Protein AF-A0A1E5JU99-F1 (afdb_monomer)

Organism: NCBI:txid45071

Radius of gyration: 17.59 Å; Cα contacts (8 Å, |Δi|>4): 94; chains: 1; bounding box: 35×18×54 Å

Mean predicted aligned error: 4.98 Å

Structure (mmCIF, N/CA/C/O backbone):
data_AF-A0A1E5JU99-F1
#
_entry.id   AF-A0A1E5JU99-F1
#
loop_
_atom_site.group_PDB
_atom_site.id
_atom_site.type_symbol
_atom_site.label_atom_id
_atom_site.label_alt_id
_atom_site.label_comp_id
_atom_site.label_asym_id
_atom_site.label_entity_id
_atom_site.label_seq_id
_atom_site.pdbx_PDB_ins_code
_atom_site.Cartn_x
_atom_site.Cartn_y
_atom_site.Cartn_z
_atom_site.occupancy
_atom_site.B_iso_or_equiv
_atom_site.auth_seq_id
_atom_site.auth_comp_id
_atom_site.auth_asym_id
_atom_site.auth_atom_id
_atom_site.pdbx_PDB_model_num
ATOM 1 N N . MET A 1 1 ? -11.644 12.564 13.308 1.00 83.69 1 MET A N 1
ATOM 2 C CA . MET A 1 1 ? -12.192 11.191 13.369 1.00 83.69 1 MET A CA 1
ATOM 3 C C . MET A 1 1 ? -11.578 10.395 14.515 1.00 83.69 1 MET A C 1
ATOM 5 O O . MET A 1 1 ? -12.318 10.083 15.433 1.00 83.69 1 MET A O 1
ATOM 9 N N . TYR A 1 2 ? -10.257 10.178 14.542 1.00 91.88 2 TYR A N 1
ATOM 10 C CA . TYR A 1 2 ? -9.565 9.425 15.605 1.00 91.88 2 TYR A CA 1
ATOM 11 C C . TYR A 1 2 ? -9.895 9.851 17.048 1.00 91.88 2 TYR A C 1
ATOM 13 O O . TYR A 1 2 ? -10.126 8.991 17.887 1.00 91.88 2 TYR A O 1
ATOM 21 N N . VAL A 1 3 ? -10.004 11.160 17.318 1.00 92.94 3 VAL A N 1
ATOM 22 C CA . VAL A 1 3 ? -10.367 11.696 18.650 1.00 92.94 3 VAL A CA 1
ATOM 23 C C . VAL A 1 3 ? -11.768 11.263 19.107 1.00 92.94 3 VAL A C 1
ATOM 25 O O . VAL A 1 3 ? -11.999 11.082 20.294 1.00 92.94 3 VAL A O 1
ATOM 28 N N . ILE A 1 4 ? -12.708 11.104 18.171 1.00 93.81 4 ILE A N 1
ATOM 29 C CA . ILE A 1 4 ? -14.114 10.785 18.468 1.00 93.81 4 ILE A CA 1
ATOM 30 C C . ILE A 1 4 ? -14.342 9.273 18.395 1.00 93.81 4 ILE A C 1
ATOM 32 O O . ILE A 1 4 ? -15.023 8.692 19.233 1.00 93.81 4 ILE A O 1
ATOM 36 N N . SER A 1 5 ? -13.785 8.626 17.372 1.00 94.19 5 SER A N 1
ATOM 37 C CA . SER A 1 5 ? -13.874 7.187 17.172 1.00 94.19 5 SER A CA 1
ATOM 38 C C . SER A 1 5 ? -12.684 6.693 16.357 1.00 94.19 5 SER A C 1
ATOM 40 O O . SER A 1 5 ? -12.677 6.766 15.126 1.00 94.19 5 SER A O 1
ATOM 42 N N . SER A 1 6 ? -11.683 6.155 17.056 1.00 94.38 6 SER A N 1
ATOM 43 C CA . SER A 1 6 ? -10.546 5.477 16.423 1.00 94.38 6 SER A CA 1
A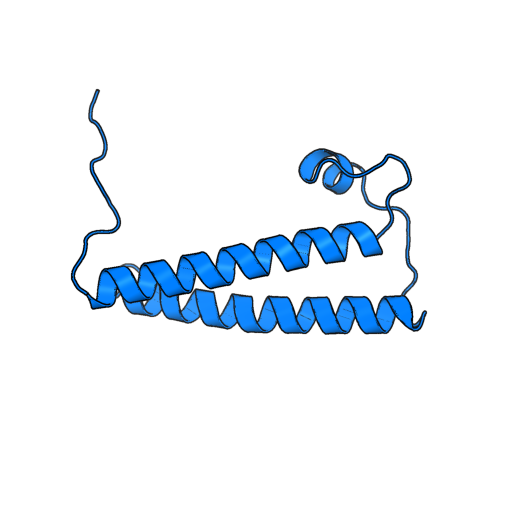TOM 44 C C . SER A 1 6 ? -10.998 4.268 15.596 1.00 94.38 6 SER A C 1
ATOM 46 O O . SER A 1 6 ? -10.509 4.049 14.494 1.00 94.38 6 SER A O 1
ATOM 48 N N . LYS A 1 7 ? -12.032 3.550 16.059 1.00 95.19 7 LYS A N 1
ATOM 49 C CA . LYS A 1 7 ? -12.610 2.399 15.349 1.00 95.19 7 LYS A CA 1
ATOM 50 C C . LYS A 1 7 ? -13.068 2.779 13.945 1.00 95.19 7 LYS A C 1
ATOM 52 O O . LYS A 1 7 ? -12.693 2.136 12.971 1.00 95.19 7 LYS A O 1
ATOM 57 N N . THR A 1 8 ? -13.889 3.826 13.849 1.00 96.94 8 THR A N 1
ATOM 58 C CA . THR A 1 8 ? -14.383 4.306 12.555 1.00 96.94 8 THR A CA 1
ATOM 59 C C . THR A 1 8 ? -13.239 4.831 11.701 1.00 96.94 8 THR A C 1
ATOM 61 O O . THR A 1 8 ? -13.255 4.622 10.495 1.00 96.94 8 THR A O 1
ATOM 64 N N . ALA A 1 9 ? -12.233 5.461 12.314 1.00 97.69 9 ALA A N 1
ATOM 65 C CA . ALA A 1 9 ? -11.078 5.958 11.586 1.00 97.69 9 ALA A CA 1
ATOM 66 C C . ALA A 1 9 ? -10.271 4.840 10.922 1.00 97.69 9 ALA A C 1
ATOM 68 O O . ALA A 1 9 ? -10.056 4.902 9.716 1.00 97.69 9 ALA A O 1
ATOM 69 N N . HIS A 1 10 ? -9.912 3.802 11.675 1.00 97.50 10 HIS A N 1
ATOM 70 C CA . HIS A 1 10 ? -9.220 2.637 11.131 1.00 97.50 10 HIS A CA 1
ATOM 71 C C . HIS A 1 10 ? -10.056 1.926 10.070 1.00 97.50 10 HIS A C 1
ATOM 73 O O . HIS A 1 10 ? -9.550 1.625 8.997 1.00 97.50 10 HIS A O 1
ATOM 79 N N . ARG A 1 11 ? -11.363 1.733 10.302 1.00 98.25 11 ARG A N 1
ATOM 80 C CA . ARG A 1 11 ? -12.216 1.084 9.299 1.00 98.25 11 ARG A CA 1
ATOM 81 C C . ARG A 1 11 ? -12.294 1.886 8.000 1.00 98.25 11 ARG A C 1
ATOM 83 O O . ARG A 1 11 ? -12.304 1.298 6.928 1.00 98.25 11 ARG A O 1
ATOM 90 N N . PHE A 1 12 ? -12.368 3.210 8.104 1.00 98.44 12 PHE A N 1
ATOM 91 C CA . PHE A 1 12 ? -12.376 4.090 6.944 1.00 98.44 12 PHE A CA 1
ATOM 92 C C . PHE A 1 12 ? -11.063 4.011 6.165 1.00 98.44 12 PHE A C 1
ATOM 94 O O . PHE A 1 12 ? -11.108 3.873 4.950 1.00 98.44 12 PHE A O 1
ATOM 101 N N . VAL A 1 13 ? -9.917 4.054 6.855 1.00 98.50 13 VAL A N 1
ATOM 102 C CA . VAL A 1 13 ? -8.608 3.898 6.205 1.00 98.50 13 VAL A CA 1
ATOM 103 C C . VAL A 1 13 ? -8.508 2.536 5.525 1.00 98.50 13 VAL A C 1
ATOM 105 O O . VAL A 1 13 ? -8.160 2.503 4.359 1.00 98.50 13 VAL A O 1
ATOM 108 N N . GLY A 1 14 ? -8.929 1.443 6.172 1.00 98.44 14 GLY A N 1
ATOM 109 C CA . GLY A 1 14 ? -8.940 0.115 5.542 1.00 98.44 14 GLY A CA 1
ATOM 110 C C . GLY A 1 14 ? -9.663 0.090 4.188 1.00 98.44 14 GLY A C 1
ATOM 111 O O . GLY A 1 14 ? -9.127 -0.437 3.222 1.00 98.44 14 GLY A O 1
ATOM 112 N N . TYR A 1 15 ? -10.814 0.765 4.076 1.00 98.69 15 TYR A N 1
ATOM 113 C CA . TYR A 1 15 ? -11.517 0.902 2.794 1.00 98.69 15 TYR A CA 1
ATOM 114 C C . TYR A 1 15 ? -10.803 1.804 1.776 1.00 98.69 15 TYR A C 1
ATOM 116 O O . TYR A 1 15 ? -10.943 1.581 0.577 1.00 98.69 15 TYR A O 1
ATOM 124 N N . LEU A 1 16 ? -10.045 2.815 2.212 1.00 98.75 16 LEU A N 1
ATOM 125 C CA . LEU A 1 16 ? -9.187 3.570 1.293 1.00 98.75 16 LEU A CA 1
ATOM 126 C C . LEU A 1 16 ? -8.082 2.679 0.728 1.00 98.75 16 LEU A C 1
ATOM 128 O O . LEU A 1 16 ? -7.825 2.738 -0.470 1.00 98.75 16 LEU A O 1
ATOM 132 N N . GLU A 1 17 ? -7.493 1.825 1.564 1.00 98.62 17 GLU A N 1
ATOM 133 C CA . GLU A 1 17 ? -6.446 0.909 1.117 1.00 98.62 17 GLU A CA 1
ATOM 134 C C . GLU A 1 17 ? -7.008 -0.220 0.235 1.00 98.62 17 GLU A C 1
ATOM 136 O O . GLU A 1 17 ? -6.358 -0.617 -0.728 1.00 98.62 17 GLU A O 1
ATOM 141 N N . GLU A 1 18 ? -8.247 -0.686 0.459 1.00 98.69 18 GLU A N 1
ATOM 142 C CA . GLU A 1 18 ? -8.954 -1.563 -0.497 1.00 98.69 18 GLU A CA 1
ATOM 143 C C . GLU A 1 18 ? -8.992 -0.942 -1.904 1.00 98.69 18 GLU A C 1
ATOM 145 O O . GLU A 1 18 ? -8.611 -1.585 -2.887 1.00 98.69 18 GLU A O 1
ATOM 150 N N . GLU A 1 19 ? -9.391 0.327 -2.002 1.00 98.75 19 GLU A N 1
ATOM 151 C CA . GLU A 1 19 ? -9.434 1.055 -3.274 1.00 98.75 19 GLU A CA 1
ATOM 152 C C . GLU A 1 19 ? -8.032 1.373 -3.821 1.00 98.75 19 GLU A C 1
ATOM 154 O O . GLU A 1 19 ? -7.838 1.411 -5.042 1.00 98.75 19 GLU A O 1
ATOM 159 N N . ALA A 1 20 ? -7.031 1.556 -2.956 1.00 98.69 20 ALA A N 1
ATOM 160 C CA . ALA A 1 20 ? -5.639 1.715 -3.367 1.00 98.69 20 ALA A CA 1
ATOM 161 C C . ALA A 1 20 ? -5.112 0.433 -4.032 1.00 98.69 20 ALA A C 1
ATOM 163 O O . ALA A 1 20 ? -4.551 0.497 -5.129 1.00 98.69 20 ALA A O 1
ATOM 164 N N . VAL A 1 21 ? -5.379 -0.743 -3.452 1.00 98.69 21 VAL A N 1
ATOM 165 C CA . VAL A 1 21 ? -5.012 -2.048 -4.036 1.00 98.69 21 VAL A CA 1
ATOM 166 C C . VAL A 1 21 ? -5.653 -2.246 -5.412 1.00 98.69 21 VAL A C 1
ATOM 168 O O . VAL A 1 21 ? -4.982 -2.679 -6.360 1.00 98.69 21 VAL A O 1
ATOM 171 N N . VAL A 1 22 ? -6.935 -1.895 -5.556 1.00 98.62 22 VAL A N 1
ATOM 172 C CA . VAL A 1 22 ? -7.639 -1.921 -6.851 1.00 98.62 22 VAL A CA 1
ATOM 173 C C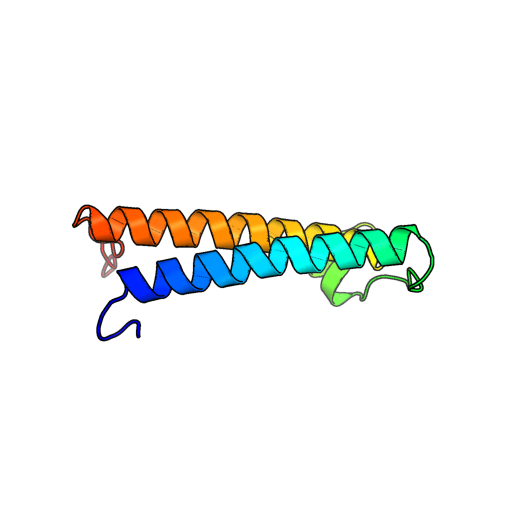 . VAL A 1 22 ? -6.982 -0.957 -7.841 1.00 98.62 22 VAL A C 1
ATOM 175 O O . VAL A 1 22 ? -6.685 -1.335 -8.975 1.00 98.62 22 VAL A O 1
ATOM 178 N N . SER A 1 23 ? -6.686 0.268 -7.409 1.00 98.56 23 SER A N 1
ATOM 179 C CA . SER A 1 23 ? -6.074 1.297 -8.254 1.00 98.56 23 SER A CA 1
ATOM 180 C C . SER A 1 23 ? -4.692 0.884 -8.768 1.00 98.56 23 SER A C 1
ATOM 182 O O . SER A 1 23 ? -4.427 0.996 -9.967 1.00 98.56 23 SER A O 1
ATOM 184 N N . TYR A 1 24 ? -3.823 0.344 -7.909 1.00 98.62 24 TYR A N 1
ATOM 185 C CA . TYR A 1 24 ? -2.509 -0.151 -8.331 1.00 98.62 24 TYR A CA 1
ATOM 186 C C . TYR A 1 24 ? -2.599 -1.407 -9.199 1.00 98.62 24 TYR A C 1
ATOM 188 O O . TYR A 1 24 ? -1.763 -1.598 -10.081 1.00 98.62 24 TYR A O 1
ATOM 196 N N . THR A 1 25 ? -3.632 -2.233 -9.018 1.00 98.56 25 THR A N 1
ATOM 197 C CA . THR A 1 25 ? -3.902 -3.357 -9.924 1.00 98.56 25 THR A CA 1
ATOM 198 C C . THR A 1 25 ? -4.250 -2.864 -11.325 1.00 98.56 25 THR A C 1
ATOM 200 O O . THR A 1 25 ? -3.623 -3.303 -12.285 1.00 98.56 25 THR A O 1
ATOM 203 N N . HIS A 1 26 ? -5.153 -1.889 -11.457 1.00 98.50 26 HIS A N 1
ATOM 204 C CA . HIS A 1 26 ? -5.449 -1.281 -12.759 1.00 98.50 26 HIS A CA 1
ATOM 205 C C . HIS A 1 26 ? -4.223 -0.592 -13.372 1.00 98.50 26 HIS A C 1
ATOM 207 O O . HIS A 1 26 ? -4.007 -0.685 -14.579 1.00 98.50 26 HIS A O 1
ATOM 213 N N . TYR A 1 27 ? -3.385 0.061 -12.560 1.00 98.31 27 TYR A N 1
ATOM 214 C CA . TYR A 1 27 ? -2.132 0.643 -13.045 1.00 98.31 27 TYR A CA 1
ATOM 215 C C . TYR A 1 27 ? -1.235 -0.452 -13.646 1.00 98.31 27 TYR A C 1
ATOM 217 O O . TYR A 1 27 ? -0.817 -0.348 -14.800 1.00 98.31 27 TYR A O 1
ATOM 225 N N . LEU A 1 28 ? -0.986 -1.538 -12.912 1.00 98.50 28 LEU A N 1
ATOM 226 C CA . LEU A 1 28 ? -0.195 -2.666 -13.409 1.00 98.50 28 LEU A CA 1
ATOM 227 C C . LEU A 1 28 ? -0.754 -3.237 -14.717 1.00 98.50 28 LEU A C 1
ATOM 229 O O . LEU A 1 28 ? 0.022 -3.518 -15.626 1.00 98.50 28 LEU A O 1
ATOM 233 N N . GLU A 1 29 ? -2.075 -3.352 -14.851 1.00 98.44 29 GLU A N 1
ATOM 234 C CA . GLU A 1 29 ? -2.710 -3.817 -16.088 1.00 98.44 29 GLU A CA 1
ATOM 235 C C . GLU A 1 29 ? -2.461 -2.882 -17.277 1.00 98.44 29 GLU A C 1
ATOM 237 O O . GLU A 1 29 ? -2.150 -3.351 -18.370 1.00 98.44 29 GLU A O 1
ATOM 242 N N . GLU A 1 30 ? -2.587 -1.567 -17.095 1.00 98.31 30 GLU A N 1
ATOM 243 C CA . GLU A 1 30 ? -2.322 -0.593 -18.161 1.00 98.31 30 GLU A CA 1
ATOM 244 C C . GLU A 1 30 ? -0.833 -0.541 -18.536 1.00 98.31 30 GLU A C 1
ATOM 246 O O . GLU A 1 30 ? -0.490 -0.403 -19.715 1.00 98.31 30 GLU A O 1
ATOM 251 N N . LEU A 1 31 ? 0.059 -0.722 -17.559 1.00 97.94 31 LEU A N 1
ATOM 252 C CA . LEU A 1 31 ? 1.494 -0.866 -17.798 1.00 97.94 31 LEU A CA 1
ATOM 253 C C . LEU A 1 31 ? 1.797 -2.150 -18.583 1.00 97.94 31 LEU A C 1
ATOM 255 O O . LEU A 1 31 ? 2.524 -2.101 -19.575 1.00 97.94 31 LEU A O 1
ATOM 259 N N . ASP A 1 32 ? 1.201 -3.281 -18.200 1.00 96.44 32 ASP A N 1
ATOM 260 C CA . ASP A 1 32 ? 1.402 -4.576 -18.863 1.00 96.44 32 ASP A CA 1
ATOM 261 C C . ASP A 1 32 ? 0.801 -4.600 -20.286 1.00 96.44 32 ASP A C 1
ATOM 263 O O . ASP A 1 32 ? 1.321 -5.285 -21.169 1.00 96.44 32 ASP A O 1
ATOM 267 N N . LYS A 1 33 ? -0.239 -3.795 -20.557 1.00 97.94 33 LYS A N 1
ATOM 268 C CA . LYS A 1 33 ? -0.770 -3.538 -21.914 1.00 97.94 33 LYS A CA 1
ATOM 269 C C . LYS A 1 33 ? 0.126 -2.619 -22.756 1.00 97.94 33 LYS A C 1
ATOM 271 O O . LYS A 1 33 ? -0.115 -2.474 -23.954 1.00 97.94 33 LYS A O 1
ATOM 276 N N . GLY A 1 34 ? 1.130 -1.983 -22.152 1.00 96.88 34 GLY A N 1
ATOM 277 C CA . GLY A 1 34 ? 2.008 -1.013 -22.805 1.00 96.88 34 GLY A CA 1
ATOM 278 C C . GLY A 1 34 ? 1.377 0.366 -23.014 1.00 96.88 34 GLY A C 1
ATOM 279 O O . GLY A 1 34 ? 1.911 1.161 -23.786 1.00 96.88 34 GLY A O 1
ATOM 280 N N . ALA A 1 35 ? 0.255 0.666 -22.349 1.00 97.50 35 ALA A N 1
ATOM 281 C CA . ALA A 1 35 ? -0.344 2.002 -22.366 1.00 97.50 35 ALA A CA 1
ATOM 282 C C . ALA A 1 35 ? 0.486 3.011 -21.551 1.00 97.50 35 ALA A C 1
ATOM 284 O O . ALA A 1 35 ? 0.418 4.216 -21.797 1.00 97.50 35 ALA A O 1
ATOM 285 N N . ILE A 1 36 ? 1.289 2.516 -20.604 1.00 96.94 36 ILE A N 1
ATOM 286 C CA . ILE A 1 36 ? 2.204 3.302 -19.775 1.00 96.94 36 ILE A CA 1
ATOM 287 C C . ILE A 1 36 ? 3.626 2.773 -19.964 1.00 96.94 36 ILE A C 1
ATOM 289 O O . ILE A 1 36 ? 3.854 1.564 -19.940 1.00 96.94 36 ILE A O 1
ATOM 293 N N . ASP A 1 37 ? 4.590 3.679 -20.145 1.00 97.00 37 ASP A N 1
ATOM 294 C CA . ASP A 1 37 ? 5.997 3.301 -20.279 1.00 97.00 37 ASP A CA 1
ATOM 295 C C . ASP A 1 37 ? 6.546 2.754 -18.956 1.00 97.00 37 ASP A C 1
ATOM 297 O O . ASP A 1 37 ? 6.497 3.409 -17.912 1.00 97.00 37 ASP A O 1
ATOM 301 N N . ASN A 1 38 ? 7.112 1.551 -19.008 1.00 97.62 38 ASN A N 1
ATOM 302 C CA . ASN A 1 38 ? 7.746 0.922 -17.861 1.00 97.62 38 ASN A CA 1
ATOM 303 C C . ASN A 1 38 ? 9.154 1.503 -17.673 1.00 97.62 38 ASN A C 1
ATOM 305 O O . ASN A 1 38 ? 10.140 0.851 -18.002 1.00 97.62 38 ASN A O 1
ATOM 309 N N . CYS A 1 39 ? 9.288 2.743 -17.211 1.00 97.56 39 CYS A N 1
ATOM 310 C CA . CYS A 1 39 ? 10.587 3.410 -17.077 1.00 97.56 39 CYS A CA 1
ATOM 311 C C . CYS A 1 39 ? 11.454 2.811 -15.940 1.00 97.56 39 CYS A C 1
ATOM 313 O O . CYS A 1 39 ? 10.947 2.064 -15.102 1.00 97.56 39 CYS A O 1
ATOM 315 N N . PRO A 1 40 ? 12.776 3.078 -15.895 1.00 98.38 40 PRO A N 1
ATOM 316 C CA . PRO A 1 40 ? 13.625 2.638 -14.786 1.00 98.38 40 PRO A CA 1
ATOM 317 C C . PRO A 1 40 ? 13.128 3.166 -13.434 1.00 98.38 40 PRO A C 1
ATOM 319 O O . PRO A 1 40 ? 12.761 4.337 -13.324 1.00 98.38 40 PRO A O 1
ATOM 322 N N . ALA A 1 41 ? 13.160 2.327 -12.395 1.00 98.25 41 ALA A N 1
ATOM 323 C CA . ALA A 1 41 ? 12.720 2.729 -11.065 1.00 98.25 41 ALA A CA 1
ATOM 324 C C . ALA A 1 41 ? 13.629 3.838 -10.491 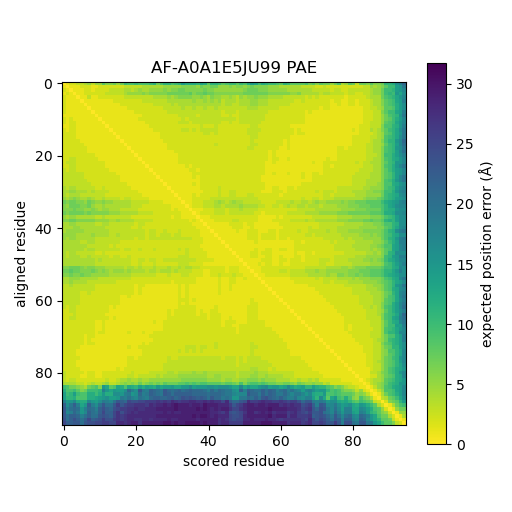1.00 98.25 41 ALA A C 1
ATOM 326 O O . ALA A 1 41 ? 14.852 3.786 -10.683 1.00 98.25 41 ALA A O 1
ATOM 327 N N . PRO A 1 42 ? 13.075 4.820 -9.755 1.00 97.81 42 PRO A N 1
ATOM 328 C CA . PRO A 1 42 ? 13.870 5.803 -9.030 1.00 97.81 42 PRO A CA 1
ATOM 329 C C . PRO A 1 42 ? 14.800 5.138 -8.014 1.00 97.81 42 PRO A C 1
ATOM 331 O O . PRO A 1 42 ? 14.426 4.159 -7.371 1.00 97.81 42 PRO A O 1
ATOM 334 N N . GLN A 1 43 ? 15.9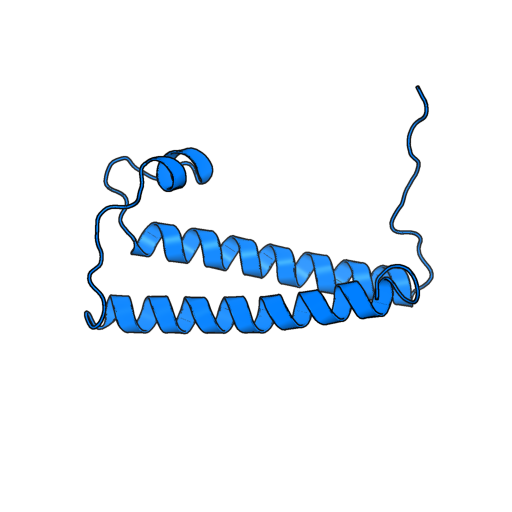87 5.710 -7.806 1.00 97.94 43 GLN A N 1
ATOM 335 C CA . GLN A 1 43 ? 16.971 5.150 -6.874 1.00 97.94 43 GLN A CA 1
ATOM 336 C C . GLN A 1 43 ? 16.421 5.022 -5.443 1.00 97.94 43 GLN A C 1
ATOM 338 O O . GLN A 1 43 ? 16.591 3.984 -4.815 1.00 97.94 43 GLN A O 1
ATOM 343 N N . VAL A 1 44 ? 15.669 6.027 -4.978 1.00 98.12 44 VAL A N 1
ATOM 344 C CA . VAL A 1 44 ? 15.020 6.007 -3.656 1.00 98.12 44 VAL A CA 1
ATOM 345 C C . VAL A 1 44 ? 14.065 4.822 -3.484 1.00 98.12 44 VAL A C 1
ATOM 347 O O . VAL A 1 44 ? 14.016 4.230 -2.414 1.00 98.12 44 VAL A O 1
ATOM 350 N N . ALA A 1 45 ? 13.343 4.436 -4.540 1.00 98.12 45 ALA A N 1
ATOM 351 C CA . ALA A 1 45 ? 12.433 3.296 -4.505 1.00 98.12 45 ALA A CA 1
ATOM 352 C C . ALA A 1 45 ? 13.212 1.977 -4.412 1.00 98.12 45 ALA A C 1
ATOM 354 O O . ALA A 1 45 ? 12.879 1.112 -3.606 1.00 98.12 45 ALA A O 1
ATOM 355 N N . LYS A 1 46 ? 14.287 1.842 -5.199 1.00 98.44 46 LYS A N 1
ATOM 356 C CA . LYS A 1 46 ? 15.145 0.651 -5.154 1.00 98.44 46 LYS A CA 1
ATOM 357 C C . LYS A 1 46 ? 15.765 0.457 -3.778 1.00 98.44 46 LYS A C 1
ATOM 359 O O . LYS A 1 46 ? 15.764 -0.653 -3.269 1.00 98.44 46 LYS A O 1
ATOM 364 N N . GLU A 1 47 ? 16.250 1.532 -3.170 1.00 98.38 47 GLU A N 1
ATOM 365 C CA . GLU A 1 47 ? 16.846 1.488 -1.834 1.00 98.38 47 GLU A CA 1
ATOM 366 C C . GLU A 1 47 ? 15.810 1.182 -0.748 1.00 98.38 47 GLU A C 1
ATOM 368 O O . GLU A 1 47 ? 16.084 0.373 0.133 1.00 98.38 47 GLU A O 1
ATOM 373 N N . TYR A 1 48 ? 14.622 1.788 -0.822 1.00 98.31 48 TYR A N 1
ATOM 374 C CA . TYR A 1 48 ? 13.575 1.608 0.185 1.00 98.31 48 TYR A CA 1
ATOM 375 C C . TYR A 1 48 ? 13.004 0.184 0.196 1.00 98.31 48 TYR A C 1
ATOM 377 O O . TYR A 1 48 ? 12.941 -0.440 1.253 1.00 98.31 48 TYR A O 1
ATOM 385 N N . TRP A 1 49 ? 12.645 -0.352 -0.975 1.00 98.31 49 TRP A N 1
ATOM 386 C CA . TRP A 1 49 ? 12.076 -1.701 -1.103 1.00 98.31 49 TRP A CA 1
ATOM 387 C C . TRP A 1 49 ? 13.125 -2.796 -1.355 1.00 98.31 49 TRP A C 1
ATOM 389 O O . TRP A 1 49 ? 12.766 -3.959 -1.520 1.00 98.31 49 TRP A O 1
ATOM 399 N N . GLY A 1 50 ? 14.417 -2.455 -1.409 1.00 97.94 50 GLY A N 1
ATOM 400 C CA . GLY A 1 50 ? 15.491 -3.416 -1.686 1.00 97.94 50 GLY A CA 1
ATOM 401 C C . GLY A 1 50 ? 15.394 -4.061 -3.074 1.00 97.94 50 GLY A C 1
ATOM 402 O O . GLY A 1 50 ? 15.644 -5.256 -3.217 1.00 97.94 50 GLY A O 1
ATOM 403 N N . LEU A 1 51 ? 14.993 -3.292 -4.089 1.00 98.06 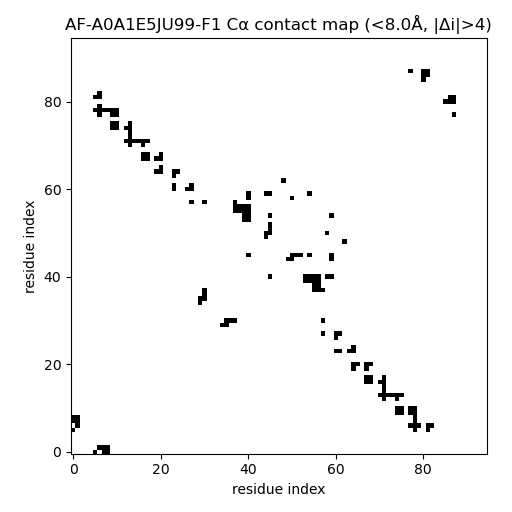51 LEU A N 1
ATOM 404 C CA . LEU A 1 51 ? 14.823 -3.787 -5.456 1.00 98.06 51 LEU A CA 1
ATOM 405 C C . LEU A 1 51 ? 16.169 -3.930 -6.180 1.00 98.06 51 LEU A C 1
ATOM 407 O O . LEU A 1 51 ? 17.129 -3.210 -5.906 1.00 98.06 51 LEU A O 1
ATOM 411 N N . GLU A 1 52 ? 16.199 -4.814 -7.177 1.00 97.75 52 GLU A N 1
ATOM 412 C CA . GLU A 1 52 ? 17.352 -5.024 -8.058 1.00 97.75 52 GLU A CA 1
ATOM 413 C C . GLU A 1 52 ? 17.806 -3.732 -8.767 1.00 97.75 52 GLU A C 1
ATOM 415 O O . GLU A 1 52 ? 17.006 -2.844 -9.081 1.00 97.75 52 GLU A O 1
ATOM 420 N N . GLU A 1 53 ? 19.093 -3.647 -9.121 1.00 96.56 53 GLU A N 1
ATOM 421 C CA . GLU A 1 53 ? 19.683 -2.455 -9.758 1.00 96.56 53 GLU A CA 1
ATOM 422 C C . GLU A 1 53 ? 18.967 -2.065 -11.066 1.00 96.56 53 GLU A C 1
ATOM 424 O O . GLU A 1 53 ? 18.832 -0.882 -11.396 1.00 96.56 53 GLU A O 1
ATOM 429 N N . HIS A 1 54 ? 18.449 -3.054 -11.794 1.00 96.94 54 HIS A N 1
ATOM 430 C CA . HIS A 1 54 ? 17.731 -2.869 -13.056 1.00 96.94 54 HIS A CA 1
ATOM 431 C C . HIS A 1 54 ? 16.202 -2.863 -12.912 1.00 96.94 54 HIS A C 1
ATOM 433 O O . HIS A 1 54 ? 15.506 -2.915 -13.928 1.00 96.94 54 HIS A O 1
ATOM 439 N N . ALA A 1 55 ? 15.675 -2.773 -11.684 1.00 98.25 55 ALA A N 1
ATOM 440 C CA . ALA A 1 55 ? 14.241 -2.673 -11.437 1.00 98.25 55 ALA A CA 1
ATOM 441 C C . ALA A 1 55 ? 13.619 -1.475 -12.170 1.00 98.25 55 ALA A C 1
ATOM 443 O O . ALA A 1 55 ? 14.236 -0.408 -1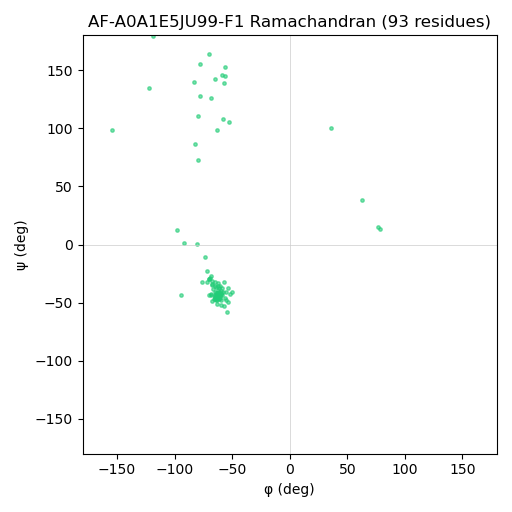2.330 1.00 98.25 55 ALA A O 1
ATOM 444 N N . ARG A 1 56 ? 12.381 -1.662 -12.617 1.00 98.50 56 ARG A N 1
ATOM 445 C CA . ARG A 1 56 ? 11.593 -0.708 -13.394 1.00 98.50 56 ARG A CA 1
ATOM 446 C C . ARG A 1 56 ? 10.330 -0.330 -12.618 1.00 98.50 56 ARG A C 1
ATOM 448 O O . ARG A 1 56 ? 10.101 -0.769 -11.491 1.00 98.50 56 ARG A O 1
ATOM 455 N N . LEU A 1 57 ? 9.525 0.548 -13.206 1.00 98.50 57 LEU A N 1
ATOM 456 C CA . LEU A 1 57 ? 8.285 1.042 -12.616 1.00 98.50 57 LEU A CA 1
ATOM 457 C C . LEU A 1 57 ? 7.358 -0.104 -12.191 1.00 98.50 57 LEU A C 1
ATOM 459 O O . LEU A 1 57 ? 6.738 -0.027 -11.135 1.00 98.50 57 LEU A O 1
ATOM 463 N N . ARG A 1 58 ? 7.305 -1.186 -12.971 1.00 98.25 58 ARG A N 1
ATOM 464 C CA . ARG A 1 58 ? 6.484 -2.359 -12.656 1.00 98.25 58 ARG A CA 1
ATOM 465 C C . ARG A 1 58 ? 6.803 -2.966 -11.286 1.00 98.25 58 ARG A C 1
ATOM 467 O O . ARG A 1 58 ? 5.880 -3.260 -10.533 1.00 98.25 58 ARG A O 1
ATOM 474 N N . GLU A 1 59 ? 8.081 -3.151 -10.957 1.00 98.50 59 GLU A N 1
ATOM 475 C CA . GLU A 1 59 ? 8.510 -3.693 -9.662 1.00 98.50 59 GLU A CA 1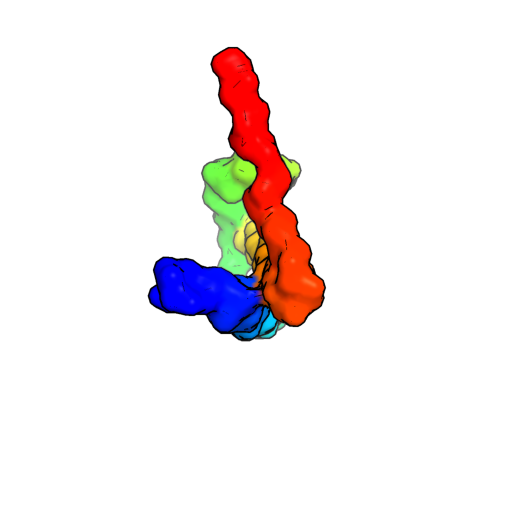
ATOM 476 C C . GLU A 1 59 ? 8.134 -2.756 -8.509 1.00 98.50 59 GLU A C 1
ATOM 478 O O . GLU A 1 59 ? 7.704 -3.222 -7.457 1.00 98.50 59 GLU A O 1
ATOM 483 N N . VAL A 1 60 ? 8.213 -1.441 -8.731 1.00 98.50 60 VAL A N 1
ATOM 484 C CA . VAL A 1 60 ? 7.776 -0.439 -7.748 1.00 98.50 60 VAL A CA 1
ATOM 485 C C . VAL A 1 60 ? 6.269 -0.526 -7.513 1.00 98.50 60 VAL A C 1
ATOM 487 O O . VAL A 1 60 ? 5.839 -0.560 -6.368 1.00 98.50 60 VAL A O 1
ATOM 490 N N . LEU A 1 61 ? 5.457 -0.607 -8.571 1.00 98.31 61 LEU A N 1
ATOM 491 C CA . LEU A 1 61 ? 3.998 -0.709 -8.436 1.00 98.31 61 LEU A CA 1
ATOM 492 C C . LEU A 1 61 ? 3.568 -1.987 -7.708 1.00 98.31 61 LEU A C 1
ATOM 494 O O . LEU A 1 61 ? 2.611 -1.958 -6.939 1.00 98.31 61 LEU A O 1
ATOM 498 N N . LEU A 1 62 ? 4.275 -3.099 -7.928 1.00 98.56 62 LEU A N 1
ATOM 499 C CA . LEU A 1 62 ? 4.038 -4.335 -7.183 1.00 98.56 62 LEU A CA 1
ATOM 500 C C . LEU A 1 62 ? 4.364 -4.179 -5.696 1.00 98.56 62 LEU A C 1
ATOM 502 O O . LEU A 1 62 ? 3.571 -4.623 -4.869 1.00 98.56 62 LEU A O 1
ATOM 506 N N . ALA A 1 63 ? 5.498 -3.552 -5.371 1.00 98.50 63 ALA A N 1
ATOM 507 C CA . ALA A 1 63 ? 5.900 -3.310 -3.990 1.00 98.50 63 ALA A CA 1
ATOM 508 C C . ALA A 1 63 ? 4.899 -2.395 -3.270 1.00 98.50 63 ALA A C 1
ATOM 510 O O . ALA A 1 63 ? 4.392 -2.755 -2.215 1.00 98.50 63 ALA A O 1
ATOM 511 N N . VAL A 1 64 ? 4.519 -1.278 -3.896 1.00 98.50 64 VAL A N 1
ATOM 512 C CA . VAL A 1 64 ? 3.529 -0.354 -3.330 1.00 98.50 64 VAL A CA 1
ATOM 513 C C . VAL A 1 64 ? 2.183 -1.045 -3.125 1.00 98.50 64 VAL A C 1
ATOM 515 O O . VAL A 1 64 ? 1.602 -0.931 -2.055 1.00 98.50 64 VAL A O 1
ATOM 518 N N . ARG A 1 65 ? 1.688 -1.813 -4.107 1.00 98.69 65 ARG A N 1
ATOM 519 C CA . ARG A 1 65 ? 0.419 -2.536 -3.940 1.00 98.69 65 ARG A CA 1
ATOM 520 C C . ARG A 1 65 ? 0.465 -3.509 -2.761 1.00 98.69 65 ARG A C 1
ATOM 522 O O . ARG A 1 65 ? -0.529 -3.628 -2.054 1.00 98.69 65 ARG A O 1
ATOM 529 N N . HIS A 1 66 ? 1.587 -4.201 -2.570 1.00 98.62 66 HIS A N 1
ATOM 530 C CA . HIS A 1 66 ? 1.767 -5.103 -1.436 1.00 98.62 66 HIS A CA 1
ATOM 531 C C . HIS A 1 66 ? 1.717 -4.349 -0.099 1.00 98.62 66 HIS A C 1
ATOM 533 O O . HIS A 1 66 ? 1.060 -4.813 0.830 1.00 98.62 66 HIS A O 1
ATOM 539 N N . ASP A 1 67 ? 2.338 -3.170 -0.014 1.00 98.62 67 ASP A N 1
ATOM 540 C CA . ASP A 1 67 ? 2.240 -2.320 1.178 1.00 98.62 67 ASP A CA 1
ATOM 541 C C . ASP A 1 67 ? 0.778 -1.928 1.456 1.00 98.62 67 ASP A C 1
ATOM 543 O O . ASP A 1 67 ? 0.319 -2.038 2.591 1.00 98.62 67 ASP A O 1
ATOM 547 N N . GLU A 1 68 ? -0.001 -1.569 0.427 1.00 98.56 68 GLU A N 1
ATOM 548 C CA . GLU A 1 68 ? -1.422 -1.234 0.621 1.00 98.56 68 GLU A CA 1
ATOM 549 C C . GLU A 1 68 ? -2.279 -2.445 1.028 1.00 98.56 68 GLU A C 1
ATOM 551 O O . GLU A 1 68 ? -3.236 -2.296 1.790 1.00 98.56 68 GLU A O 1
ATOM 556 N N . GLU A 1 69 ? -1.942 -3.659 0.580 1.00 98.62 69 GLU A N 1
ATOM 557 C CA . GLU A 1 69 ? -2.582 -4.892 1.064 1.00 98.62 69 GLU A CA 1
ATOM 558 C C . GLU A 1 69 ? -2.324 -5.095 2.567 1.00 98.62 69 GLU A C 1
ATOM 560 O O . GLU A 1 69 ? -3.255 -5.410 3.315 1.00 98.62 69 GLU A O 1
ATOM 565 N N . GLU A 1 70 ? -1.093 -4.853 3.027 1.00 98.31 70 GLU A N 1
ATOM 566 C CA . GLU A 1 70 ? -0.742 -4.915 4.449 1.00 98.31 70 GLU A CA 1
ATOM 567 C C . GLU A 1 70 ? -1.452 -3.813 5.249 1.00 98.31 70 GLU A C 1
ATOM 569 O O . GLU A 1 70 ? -2.076 -4.089 6.280 1.00 98.31 70 GLU A O 1
ATOM 574 N N . HIS A 1 71 ? -1.430 -2.569 4.761 1.00 98.38 71 HIS A N 1
ATOM 575 C CA . HIS A 1 71 ? -2.107 -1.442 5.402 1.00 98.38 71 HIS A CA 1
ATOM 576 C C . HIS A 1 71 ? -3.614 -1.672 5.525 1.00 98.38 71 HIS A C 1
ATOM 578 O O . HIS A 1 71 ? -4.190 -1.385 6.585 1.00 98.38 71 HIS A O 1
ATOM 584 N N . ARG A 1 72 ? -4.250 -2.213 4.479 1.00 98.50 72 ARG A N 1
ATOM 585 C CA . ARG A 1 72 ? -5.658 -2.621 4.485 1.00 98.50 72 ARG A CA 1
ATOM 586 C C . ARG A 1 72 ? -5.915 -3.586 5.633 1.00 98.50 72 ARG A C 1
ATOM 588 O O . ARG A 1 72 ? -6.751 -3.313 6.502 1.00 98.50 72 ARG A O 1
ATOM 595 N N . ASP A 1 73 ? -5.193 -4.702 5.647 1.00 98.38 73 ASP A N 1
ATOM 596 C CA . ASP A 1 73 ? -5.436 -5.794 6.586 1.00 98.38 73 ASP A CA 1
ATOM 597 C C . ASP A 1 73 ? -5.204 -5.340 8.032 1.00 98.38 73 ASP A C 1
ATOM 599 O O . ASP A 1 73 ? -6.052 -5.580 8.899 1.00 98.38 73 ASP A O 1
ATOM 603 N N . VAL A 1 74 ? -4.124 -4.594 8.286 1.00 97.94 74 VAL A N 1
ATOM 604 C CA . VAL A 1 74 ? -3.834 -4.012 9.603 1.00 97.94 74 VAL A CA 1
ATOM 605 C C . VAL A 1 74 ? -4.954 -3.066 10.037 1.00 97.94 74 VAL A C 1
ATOM 607 O O . VAL A 1 74 ? -5.462 -3.187 11.152 1.00 97.94 74 VAL A O 1
ATOM 610 N N . ASN A 1 75 ? -5.409 -2.149 9.182 1.00 98.25 75 ASN A N 1
ATOM 611 C CA . ASN A 1 75 ? -6.455 -1.198 9.566 1.00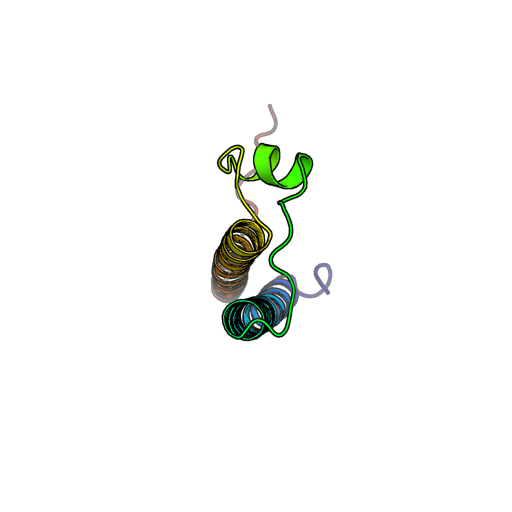 98.25 75 ASN A CA 1
ATOM 612 C C . ASN A 1 75 ? -7.810 -1.873 9.829 1.00 98.25 75 ASN A C 1
ATOM 614 O O . ASN A 1 75 ? -8.500 -1.506 10.788 1.00 98.25 75 ASN A O 1
ATOM 618 N N . HIS A 1 76 ? -8.188 -2.893 9.054 1.00 98.25 76 HIS A N 1
ATOM 619 C CA . HIS A 1 76 ? -9.393 -3.670 9.358 1.00 98.25 76 HIS A CA 1
ATOM 620 C C . HIS A 1 76 ? -9.265 -4.428 10.681 1.00 98.25 76 HIS A C 1
ATOM 622 O O . HIS A 1 76 ? -10.184 -4.359 11.502 1.00 98.25 76 HIS A O 1
ATOM 628 N N . GLN A 1 77 ? -8.121 -5.065 10.942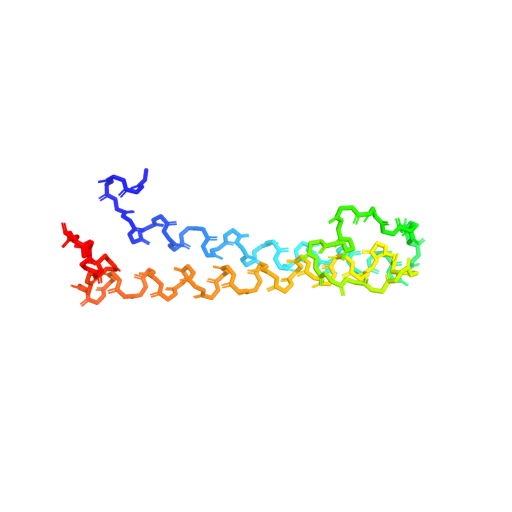 1.00 97.25 77 GLN A N 1
ATOM 629 C CA . GLN A 1 77 ? -7.864 -5.760 12.206 1.00 97.25 77 GLN A CA 1
ATOM 630 C C . GLN A 1 77 ? -7.898 -4.810 13.411 1.00 97.25 77 GLN A C 1
ATOM 632 O O . GLN A 1 77 ? -8.482 -5.143 14.447 1.00 97.25 77 GLN A O 1
ATOM 637 N N . LEU A 1 78 ? -7.331 -3.606 13.289 1.00 96.00 78 LEU A N 1
ATOM 638 C CA . LEU A 1 78 ? -7.380 -2.586 14.340 1.00 96.00 78 LEU A CA 1
ATOM 639 C C . LEU A 1 78 ? -8.814 -2.111 14.601 1.00 96.00 78 LEU A C 1
ATOM 641 O O . LEU A 1 78 ? -9.224 -1.964 15.757 1.00 96.00 78 LEU A O 1
ATOM 645 N N . ALA A 1 79 ? -9.608 -1.915 13.547 1.00 96.31 79 ALA A N 1
ATOM 646 C CA . ALA A 1 79 ? -11.021 -1.589 13.694 1.00 96.31 79 ALA A CA 1
ATOM 647 C C . ALA A 1 79 ? -11.800 -2.708 14.409 1.00 96.31 79 ALA A C 1
ATOM 649 O O . ALA A 1 79 ? -12.619 -2.413 15.283 1.00 96.31 79 ALA A O 1
ATOM 650 N N . ASP A 1 80 ? -11.532 -3.973 14.086 1.00 96.38 80 ASP A N 1
ATOM 651 C CA . ASP A 1 80 ? -12.190 -5.128 14.708 1.00 96.38 80 ASP A CA 1
ATOM 652 C C . ASP A 1 80 ? -11.792 -5.293 16.176 1.00 96.38 80 ASP A C 1
ATOM 654 O O . ASP A 1 80 ? -12.657 -5.462 17.038 1.00 96.38 80 ASP A O 1
ATOM 658 N N . THR A 1 81 ? -10.504 -5.137 16.479 1.00 94.62 81 THR A N 1
ATOM 659 C CA . THR A 1 81 ? -9.956 -5.132 17.845 1.00 94.62 81 THR A CA 1
ATOM 660 C C . THR A 1 81 ? -10.664 -4.083 18.712 1.00 94.62 81 THR A C 1
ATOM 662 O O . THR A 1 81 ? -11.168 -4.384 19.798 1.00 94.62 81 THR A O 1
ATOM 665 N N . LEU A 1 82 ? -10.809 -2.852 18.205 1.00 93.50 82 LEU A N 1
ATOM 666 C CA . LEU A 1 82 ? -11.538 -1.791 18.910 1.00 93.50 82 LEU A CA 1
ATOM 667 C C . LEU A 1 82 ? -13.037 -2.073 19.026 1.00 93.50 82 LEU A C 1
ATOM 669 O O . LEU A 1 82 ? -13.654 -1.687 20.020 1.00 93.50 82 LEU A O 1
ATOM 673 N N . ALA A 1 83 ? -13.647 -2.718 18.028 1.00 92.50 83 ALA A N 1
ATOM 674 C CA . ALA A 1 83 ? -15.056 -3.106 18.079 1.00 92.50 83 ALA A CA 1
ATOM 675 C C . ALA A 1 83 ? -15.326 -4.144 19.179 1.00 92.50 83 ALA A C 1
ATOM 677 O O . ALA A 1 83 ? -16.391 -4.113 19.794 1.00 92.50 83 ALA A O 1
ATOM 678 N N . GLN A 1 84 ? -14.349 -5.008 19.456 1.00 92.88 84 GLN A N 1
ATOM 679 C CA . GLN A 1 84 ? -14.382 -6.002 20.531 1.00 92.88 84 GLN A CA 1
ATOM 680 C C . GLN A 1 84 ? -14.040 -5.410 21.913 1.00 92.88 84 GLN A C 1
ATOM 682 O O . GLN A 1 84 ? -14.046 -6.131 22.909 1.00 92.88 84 GLN A O 1
ATOM 687 N N . GLY A 1 85 ? -13.767 -4.102 22.001 1.00 83.75 85 GLY A N 1
ATOM 688 C CA . GLY A 1 85 ? -13.456 -3.411 23.255 1.00 83.75 85 GLY A CA 1
ATOM 689 C C . GLY A 1 85 ? -12.022 -3.617 23.749 1.00 83.75 85 GLY A C 1
ATOM 690 O O . GLY A 1 85 ? -11.726 -3.298 24.901 1.00 83.75 85 GLY A O 1
ATOM 691 N N . GLN A 1 86 ? -11.130 -4.138 22.904 1.00 79.00 86 GLN A N 1
ATOM 692 C CA . GLN A 1 86 ? -9.717 -4.311 23.230 1.00 79.00 86 GLN A CA 1
ATOM 693 C C . GLN A 1 86 ? -8.946 -3.004 22.993 1.00 79.00 86 GLN A C 1
ATOM 695 O O . GLN A 1 86 ? -9.182 -2.281 22.023 1.00 79.00 86 GLN A O 1
ATOM 700 N N . ALA A 1 87 ? -8.013 -2.685 23.891 1.00 73.56 87 ALA A N 1
ATOM 701 C CA . ALA A 1 87 ? -7.140 -1.527 23.738 1.00 73.56 87 ALA A CA 1
ATOM 702 C C . ALA A 1 87 ? -6.025 -1.831 22.725 1.00 73.56 87 ALA A C 1
ATOM 704 O O . ALA A 1 87 ? -5.304 -2.810 22.886 1.00 73.56 87 ALA A O 1
ATOM 705 N N . ILE A 1 88 ? -5.846 -0.970 21.717 1.00 69.94 88 ILE A N 1
ATOM 706 C CA . ILE A 1 88 ? -4.725 -1.087 20.763 1.00 69.94 88 ILE A CA 1
ATOM 707 C C . ILE A 1 88 ? -3.410 -0.601 21.400 1.00 69.94 88 ILE A C 1
ATOM 709 O O . ILE A 1 88 ? -2.336 -1.126 21.119 1.00 69.94 88 ILE A O 1
ATOM 713 N N . LEU A 1 89 ? -3.477 0.382 22.304 1.00 63.38 89 LEU A N 1
ATOM 714 C CA . LEU A 1 89 ? -2.307 0.887 23.024 1.00 63.38 89 LEU A CA 1
ATOM 715 C C . LEU A 1 89 ? -1.992 -0.022 24.215 1.00 63.38 89 LEU A C 1
ATOM 717 O O . LEU A 1 89 ? -2.428 0.221 25.340 1.00 63.38 89 LEU A O 1
ATOM 721 N N . THR A 1 90 ? -1.218 -1.073 23.965 1.00 51.00 90 THR A N 1
ATOM 722 C CA . THR A 1 90 ? -0.592 -1.842 25.042 1.00 51.00 90 THR A CA 1
ATOM 723 C C . THR A 1 90 ? 0.641 -1.077 25.514 1.00 51.00 90 THR A C 1
ATOM 725 O O . THR A 1 90 ? 1.600 -0.949 24.766 1.00 51.00 90 THR A O 1
ATOM 728 N N . ALA A 1 91 ? 0.567 -0.541 26.736 1.00 46.50 91 ALA A N 1
ATOM 729 C CA . ALA A 1 91 ? 1.663 -0.023 27.557 1.00 46.50 91 ALA A CA 1
ATOM 730 C C . ALA A 1 91 ? 2.802 0.698 26.806 1.00 46.50 91 ALA A C 1
ATOM 732 O O . ALA A 1 91 ? 3.772 0.078 26.370 1.00 46.50 91 ALA A O 1
ATOM 733 N N . LEU A 1 92 ? 2.771 2.037 26.812 1.00 50.31 92 LEU A N 1
ATOM 734 C CA . LEU A 1 92 ? 4.025 2.788 26.870 1.00 50.31 92 LEU A CA 1
ATOM 735 C C . LEU A 1 92 ? 4.798 2.229 28.069 1.00 50.31 92 LEU A C 1
ATOM 737 O O . LEU A 1 92 ? 4.416 2.467 29.215 1.00 50.31 92 LEU A O 1
ATOM 741 N N . LYS A 1 93 ? 5.837 1.427 27.819 1.00 45.91 93 LYS A N 1
ATOM 742 C CA . LYS A 1 93 ? 6.841 1.169 28.843 1.00 45.91 93 LYS A CA 1
ATOM 743 C C . LYS A 1 93 ? 7.488 2.520 29.116 1.00 45.91 93 LYS A C 1
ATOM 745 O O . LYS A 1 93 ? 8.313 2.980 28.337 1.00 45.91 93 LYS A O 1
ATOM 750 N N . THR A 1 94 ? 7.042 3.185 30.174 1.00 44.72 94 THR A N 1
ATOM 751 C CA . THR A 1 94 ? 7.880 4.146 30.882 1.00 44.72 94 THR A CA 1
ATOM 752 C C . THR A 1 94 ? 9.108 3.376 31.344 1.00 44.72 94 THR A C 1
ATOM 754 O O . THR A 1 94 ? 8.980 2.486 32.188 1.00 44.72 94 THR A O 1
ATOM 757 N N . GLU A 1 95 ? 10.245 3.648 30.706 1.00 55.16 95 GLU A N 1
ATOM 758 C CA . GLU A 1 95 ? 11.557 3.403 31.309 1.00 55.16 95 GLU A CA 1
ATOM 759 C C . GLU A 1 95 ? 11.715 4.224 32.595 1.00 55.16 95 GLU A C 1
ATOM 761 O O . GLU A 1 95 ? 11.147 5.344 32.659 1.00 55.16 95 GLU A O 1
#

Foldseek 3Di:
DCVVDVLVVLLVLLVVLVVVLVVLVVVLVCVVVVVDPFAADDPVLCVVQVNDPRHTPNVSSVSVSVVSVVSNVVSNVVSVCVVVVHDPDDDPPPD

pLDDT: mean 93.08, std 12.9, range [44.72, 98.75]

Secondary structure (DSSP, 8-state):
-TTT-HHHHHHHHHHHHHHHHHHHHHHHHHHHTTSS--PBPPHHHHHHHT--TT-BHHHHHHHHHHHHHHHHHHHHHHHHHHHTT--S-------

Sequence (95 aa):
MYVISSKTAHRFVGYLEEEAVVSYTHYLEELDKGAIDNCPAPQVAKEYWGLEEHARLREVLLAVRHDEEEHRDVNHQLADTLAQGQAILTALKTE

InterPro domains:
  IPR002680 Alternative oxidase [PF01786] (1-80)
  IPR002680 Alternative oxidase [PTHR31803] (1-88)
  IPR038659 Alternative oxidase superfamily [G3DSA:1.20.1260.140] (1-88)

Nearest PDB structures (foldseek):
  3vv9-assembly1_A  TM=9.431E-01  e=5.672E-06  Trypanosoma brucei brucei
  4j7k-assembly2_C  TM=6.547E-01  e=6.131E+00  Bacillus anthracis str. Sterne
  4j41-assembly1_B  TM=6.543E-01  e=7.361E+00  Bacillus anthracis str. Sterne

Solvent-accessible surface area (backbone atoms only — not comparable to full-atom values): 5255 Å² total; per-residue (Å²): 97,56,92,83,37,47,38,62,39,28,40,52,49,15,55,52,23,52,52,46,32,53,51,40,49,55,49,51,51,38,38,75,71,62,80,38,84,72,46,76,42,56,69,69,56,27,65,74,74,67,46,60,95,84,40,27,39,63,59,51,48,53,52,52,31,52,51,28,50,52,51,17,52,51,23,40,50,51,17,50,41,42,72,74,71,45,75,86,80,72,68,84,77,79,125